Protein AF-A0A091AKE3-F1 (afdb_monomer)

Secondary structure (DSSP, 8-state):
-HHHHHHHHHHHHHHHHHHHHHHHHHHHHHHHHHHHHHHHHHTT-HHHHHHHHHHHHHHHGGGS-HHHHGGGS-GGGGGGHHHHHHHHHHHHHHHHHHHHHHHTT-HHHHHHHHHHHHHHHHHHHHHHH--

Nearest PDB structures (foldseek):
  7lsn-assembly1_C  TM=7.708E-01  e=1.897E-01  Escherichia coli
  6ot8-assembly1_A  TM=7.658E-01  e=1.997E-01  Escherichia coli
  6kuy-assembly1_A  TM=6.569E-01  e=8.370E-01  Homo sapiens
  1qq3-assembly1_A  TM=5.919E-01  e=3.506E-01  Escherichia coli
  4pxz-assembly1_A  TM=7.027E-01  e=1.327E+00  Homo sapiens

Solvent-accessible surface area (backbone atoms only — not comparable to full-atom values): 6582 Å² total; per-residue (Å²): 118,72,67,64,58,55,55,56,52,55,56,55,55,53,54,54,55,55,34,50,54,55,46,53,53,30,53,52,37,30,51,52,9,52,52,29,30,51,50,11,65,78,66,75,32,67,65,38,30,55,50,10,45,52,36,29,52,65,32,39,55,67,25,76,40,42,77,74,27,24,71,67,40,58,83,93,47,29,91,49,19,60,50,50,25,50,25,31,54,44,31,50,52,21,46,53,51,18,51,57,23,47,78,68,68,36,55,72,59,17,51,50,22,50,50,46,30,53,49,27,52,50,58,36,38,31,70,77,73,65,102

Mean predicted aligned error: 6.26 Å

pLDDT: mean 90.23, std 15.23, range [46.03, 98.81]

Structure (mmCIF, N/CA/C/O backbone):
data_AF-A0A091AKE3-F1
#
_entry.id   AF-A0A091AKE3-F1
#
loop_
_atom_site.group_PDB
_atom_site.id
_atom_site.type_symbol
_atom_site.label_atom_id
_atom_site.label_alt_id
_atom_site.label_comp_id
_atom_site.label_asym_id
_atom_site.label_entity_id
_atom_site.label_seq_id
_atom_site.pdbx_PDB_ins_code
_atom_site.Cartn_x
_atom_site.Cartn_y
_atom_site.Cartn_z
_atom_site.occupancy
_atom_site.B_iso_or_equiv
_atom_site.auth_seq_id
_atom_site.auth_comp_id
_atom_site.auth_asym_id
_atom_site.auth_atom_id
_atom_site.pdbx_PDB_model_num
ATOM 1 N N . MET A 1 1 ? 34.347 16.034 -29.487 1.00 49.91 1 MET A N 1
ATOM 2 C CA . MET A 1 1 ? 33.113 15.208 -29.601 1.00 49.91 1 MET A CA 1
ATOM 3 C C . MET A 1 1 ? 33.188 13.829 -28.927 1.00 49.91 1 MET A C 1
ATOM 5 O O . MET A 1 1 ? 32.158 13.386 -28.436 1.00 49.91 1 MET A O 1
ATOM 9 N N . LYS A 1 2 ? 34.344 13.139 -28.860 1.00 49.72 2 LYS A N 1
ATOM 10 C CA . LYS A 1 2 ? 34.456 11.823 -28.182 1.00 49.72 2 LYS A CA 1
ATOM 11 C C . LYS A 1 2 ? 34.333 11.884 -26.644 1.00 49.72 2 LYS A C 1
ATOM 13 O O . LYS A 1 2 ? 33.710 11.003 -26.068 1.00 49.72 2 LYS A O 1
ATOM 18 N N . MET A 1 3 ? 34.826 1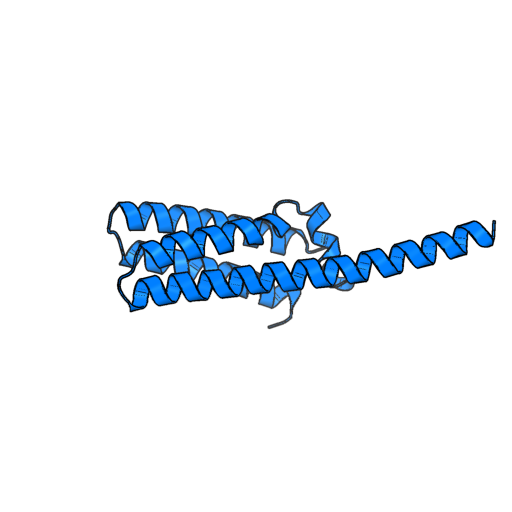2.946 -25.997 1.00 49.34 3 MET A N 1
ATOM 19 C CA . MET A 1 3 ? 34.781 13.081 -24.526 1.00 49.34 3 MET A CA 1
ATOM 20 C C . MET A 1 3 ? 33.376 13.375 -23.967 1.00 49.34 3 MET A C 1
ATOM 22 O O . MET A 1 3 ? 33.013 12.847 -22.922 1.00 49.34 3 MET A O 1
ATOM 26 N N . ILE A 1 4 ? 32.535 14.109 -24.708 1.00 53.75 4 ILE A N 1
ATOM 27 C CA . ILE A 1 4 ? 31.131 14.369 -24.325 1.00 53.75 4 ILE A CA 1
ATOM 28 C C . ILE A 1 4 ? 30.308 13.066 -24.335 1.00 53.75 4 ILE A C 1
ATOM 30 O O . ILE A 1 4 ? 29.452 12.863 -23.477 1.00 53.75 4 ILE A O 1
ATOM 34 N N . LYS A 1 5 ? 30.608 12.138 -25.257 1.00 46.03 5 LYS A N 1
ATOM 35 C CA . LYS A 1 5 ? 29.932 10.830 -25.323 1.00 46.03 5 LYS A CA 1
ATOM 36 C C . LYS A 1 5 ? 30.307 9.899 -24.160 1.00 46.03 5 LYS A C 1
ATOM 38 O O . LYS A 1 5 ? 29.475 9.094 -23.761 1.00 46.03 5 LYS A O 1
ATOM 43 N N . MET A 1 6 ? 31.514 10.020 -23.596 1.00 49.41 6 MET A N 1
ATOM 44 C CA . MET A 1 6 ? 31.943 9.217 -22.438 1.00 49.41 6 MET A CA 1
ATOM 45 C C . MET A 1 6 ? 31.338 9.708 -21.113 1.00 49.41 6 MET A C 1
ATOM 47 O O . MET A 1 6 ? 30.934 8.881 -20.301 1.00 49.41 6 MET A O 1
ATOM 51 N N . MET A 1 7 ? 31.182 11.023 -20.916 1.00 52.53 7 MET A N 1
ATOM 52 C CA . MET A 1 7 ? 30.500 11.563 -19.725 1.00 52.53 7 MET A CA 1
ATOM 53 C C . MET A 1 7 ? 28.996 11.247 -19.702 1.00 52.53 7 MET A C 1
ATOM 55 O O . MET A 1 7 ? 28.451 10.929 -18.646 1.00 52.53 7 MET A O 1
ATOM 59 N N . ALA A 1 8 ? 28.330 11.255 -20.861 1.00 53.72 8 ALA A N 1
ATOM 60 C CA . ALA A 1 8 ? 26.913 10.894 -20.958 1.00 53.72 8 ALA A CA 1
ATOM 61 C C . ALA A 1 8 ? 26.641 9.420 -20.589 1.00 53.72 8 ALA A C 1
ATOM 63 O O . ALA A 1 8 ? 25.583 9.105 -20.043 1.00 53.72 8 ALA A O 1
ATOM 64 N N . LEU A 1 9 ? 27.602 8.520 -20.837 1.00 49.19 9 LEU A N 1
ATOM 65 C CA . LEU A 1 9 ? 27.474 7.097 -20.509 1.00 49.19 9 LEU A CA 1
ATOM 66 C C . LEU A 1 9 ? 27.534 6.839 -18.991 1.00 49.19 9 LEU A C 1
ATOM 68 O O . LEU A 1 9 ? 26.787 6.005 -18.482 1.00 49.19 9 LEU A O 1
ATOM 72 N N . GLY A 1 10 ? 28.376 7.584 -18.264 1.00 50.09 10 GLY A N 1
ATOM 73 C CA . GLY A 1 10 ? 28.484 7.488 -16.802 1.00 50.09 10 GLY A CA 1
ATOM 74 C C . GLY A 1 10 ? 27.232 7.988 -16.072 1.00 50.09 10 GLY A C 1
ATOM 75 O O . GLY A 1 10 ? 26.774 7.356 -15.122 1.00 50.09 10 GLY A O 1
ATOM 76 N N . ALA A 1 11 ? 26.622 9.072 -16.564 1.00 56.53 11 ALA A N 1
ATOM 77 C CA . ALA A 1 11 ? 25.376 9.604 -16.009 1.00 56.53 11 ALA A CA 1
ATOM 78 C C . ALA A 1 11 ? 24.180 8.649 -16.206 1.00 56.53 11 ALA A C 1
ATOM 80 O O . ALA A 1 11 ? 23.343 8.516 -15.312 1.00 56.53 11 ALA A O 1
ATOM 81 N N . LEU A 1 12 ? 24.114 7.944 -17.345 1.00 53.44 12 LEU A N 1
ATOM 82 C CA . LEU A 1 12 ? 23.048 6.971 -17.615 1.00 53.44 12 LEU A CA 1
ATOM 83 C C . LEU A 1 12 ? 23.109 5.752 -16.682 1.00 53.44 12 LEU A C 1
ATOM 85 O O . LEU A 1 12 ? 22.071 5.287 -16.211 1.00 53.44 12 LEU A O 1
ATOM 89 N N . LEU A 1 13 ? 24.314 5.240 -16.411 1.00 55.25 13 LEU A N 1
ATOM 90 C CA . LEU A 1 13 ? 24.509 4.075 -15.541 1.00 55.25 13 LEU A CA 1
ATOM 91 C C . LEU A 1 13 ? 24.199 4.399 -14.073 1.00 55.25 13 LEU A C 1
ATOM 93 O O . LEU A 1 13 ? 23.535 3.610 -13.402 1.00 55.25 13 LEU A O 1
ATOM 97 N N . ALA A 1 14 ? 24.595 5.583 -13.594 1.00 60.22 14 ALA A N 1
ATOM 98 C CA . ALA A 1 14 ? 24.277 6.031 -12.238 1.00 60.22 14 ALA A CA 1
ATOM 99 C C . ALA A 1 14 ? 22.760 6.216 -12.024 1.00 60.22 14 ALA A C 1
ATOM 101 O O . ALA A 1 14 ? 22.225 5.812 -10.993 1.00 60.22 14 ALA A O 1
ATOM 102 N N . GLY A 1 15 ? 22.039 6.760 -13.013 1.00 58.88 15 GLY A N 1
ATOM 103 C CA . GLY A 1 15 ? 20.588 6.969 -12.919 1.00 58.88 15 GLY A CA 1
ATOM 104 C C . GLY A 1 15 ? 19.773 5.675 -12.793 1.00 58.88 15 GLY A C 1
ATOM 105 O O . GLY A 1 15 ? 18.788 5.641 -12.053 1.00 58.88 15 GLY A O 1
ATOM 106 N N . ALA A 1 16 ? 20.191 4.599 -13.468 1.00 59.91 16 ALA A N 1
ATOM 107 C CA . ALA A 1 16 ? 19.519 3.300 -13.398 1.00 59.91 16 ALA A CA 1
ATOM 108 C C . ALA A 1 16 ? 19.715 2.606 -12.037 1.00 59.91 16 ALA A C 1
ATOM 110 O O . ALA A 1 16 ? 18.765 2.043 -11.492 1.00 59.91 16 ALA A O 1
ATOM 111 N N . ALA A 1 17 ? 20.918 2.691 -11.458 1.00 59.91 17 ALA A N 1
ATOM 112 C CA . ALA A 1 17 ? 21.214 2.119 -10.143 1.00 59.91 17 ALA A CA 1
ATOM 113 C C . ALA A 1 17 ? 20.395 2.792 -9.023 1.00 59.91 17 ALA A C 1
ATOM 115 O O . ALA A 1 17 ? 19.760 2.108 -8.221 1.00 59.91 17 ALA A O 1
ATOM 116 N N . MET A 1 18 ? 20.319 4.127 -9.033 1.00 63.25 18 MET A N 1
ATOM 117 C CA . MET A 1 18 ? 19.560 4.907 -8.043 1.00 63.25 18 MET A CA 1
ATOM 118 C C . MET A 1 18 ? 18.042 4.677 -8.137 1.00 63.25 18 MET A C 1
ATOM 120 O O . MET A 1 18 ? 17.332 4.685 -7.125 1.00 63.25 18 MET A O 1
ATOM 124 N N . ALA A 1 19 ? 17.518 4.463 -9.351 1.00 68.56 19 ALA A N 1
ATOM 125 C CA . ALA A 1 19 ? 16.105 4.146 -9.553 1.00 68.56 19 ALA A CA 1
ATOM 126 C C . ALA A 1 19 ? 15.733 2.793 -8.925 1.00 68.56 19 ALA A C 1
ATOM 128 O O . ALA A 1 19 ? 14.673 2.679 -8.308 1.00 68.56 19 ALA A O 1
ATOM 129 N N . ASN A 1 20 ? 16.623 1.803 -9.023 1.00 79.31 20 ASN A N 1
ATOM 130 C CA . ASN A 1 20 ? 16.413 0.479 -8.446 1.00 79.31 20 ASN A CA 1
ATOM 131 C C . ASN A 1 20 ? 16.375 0.511 -6.908 1.00 79.31 20 ASN A C 1
ATOM 133 O O . ASN A 1 20 ? 15.453 -0.031 -6.306 1.00 79.31 20 ASN A O 1
ATOM 137 N N . GLU A 1 21 ? 17.315 1.207 -6.260 1.00 89.62 21 GLU A N 1
ATOM 138 C CA . GLU A 1 21 ? 17.335 1.327 -4.793 1.00 89.62 21 GLU A CA 1
ATOM 139 C C . GLU A 1 21 ? 16.088 2.046 -4.257 1.00 89.62 21 GLU A C 1
ATOM 141 O O . GLU A 1 21 ? 15.438 1.575 -3.322 1.00 89.62 21 GLU A O 1
ATOM 146 N N . THR A 1 22 ? 15.696 3.149 -4.905 1.00 93.12 22 THR A N 1
ATOM 147 C CA . THR A 1 22 ? 14.478 3.889 -4.541 1.00 93.12 22 THR A CA 1
ATOM 148 C C . THR A 1 22 ? 13.239 2.997 -4.635 1.00 93.12 22 THR A C 1
ATOM 150 O O . THR A 1 22 ? 12.377 3.044 -3.755 1.00 93.12 22 THR A O 1
ATOM 153 N N . LEU A 1 23 ? 13.135 2.189 -5.694 1.00 93.88 23 LEU A N 1
ATOM 154 C CA . LEU A 1 23 ? 12.022 1.264 -5.877 1.00 93.88 23 LEU A CA 1
ATOM 155 C C . LEU A 1 23 ? 11.980 0.213 -4.765 1.00 93.88 23 LEU A C 1
ATOM 157 O O . LEU A 1 23 ? 10.934 0.041 -4.142 1.00 93.88 23 LEU A O 1
ATOM 161 N N . VAL A 1 24 ? 13.105 -0.455 -4.493 1.00 94.50 24 VAL A N 1
ATOM 162 C CA . VAL A 1 24 ? 13.206 -1.489 -3.451 1.00 94.50 24 VAL A CA 1
ATOM 163 C C . VAL A 1 24 ? 12.826 -0.922 -2.084 1.00 94.50 24 VAL A C 1
ATOM 165 O O . VAL A 1 24 ? 12.016 -1.521 -1.377 1.00 9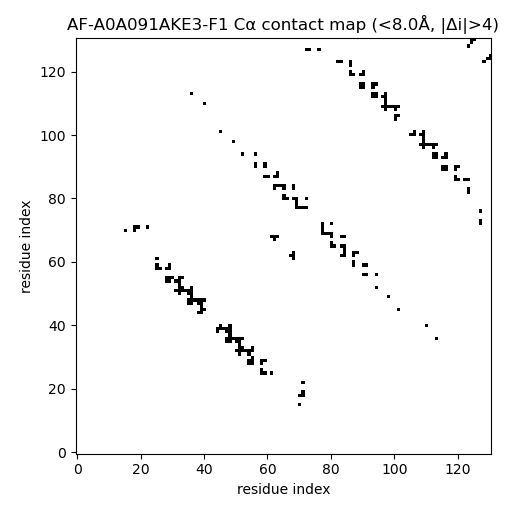4.50 24 VAL A O 1
ATOM 168 N N . LEU A 1 25 ? 13.330 0.266 -1.740 1.00 96.19 25 LEU A N 1
ATOM 169 C CA . LEU A 1 25 ? 13.005 0.931 -0.479 1.00 96.19 25 LEU A CA 1
ATOM 170 C C . LEU A 1 25 ? 11.504 1.222 -0.349 1.00 96.19 25 LEU A C 1
ATOM 172 O O . LEU A 1 25 ? 10.920 0.990 0.710 1.00 96.19 25 LEU A O 1
ATOM 176 N N . ASN A 1 26 ? 10.867 1.743 -1.401 1.00 97.25 26 ASN A N 1
ATOM 177 C CA . ASN A 1 26 ? 9.435 2.043 -1.358 1.00 97.25 26 ASN A CA 1
ATOM 178 C C . ASN A 1 26 ? 8.591 0.765 -1.321 1.00 97.25 26 ASN A C 1
ATOM 180 O O . ASN A 1 26 ? 7.647 0.699 -0.541 1.00 97.25 26 ASN A O 1
ATOM 184 N N . MET A 1 27 ? 8.958 -0.274 -2.072 1.00 96.69 27 MET A N 1
ATOM 185 C CA . MET A 1 27 ? 8.283 -1.573 -1.997 1.00 96.69 27 MET A CA 1
ATOM 186 C C . MET A 1 27 ? 8.379 -2.191 -0.599 1.00 96.69 27 MET A C 1
ATOM 188 O O . MET A 1 27 ? 7.366 -2.646 -0.075 1.00 96.69 27 MET A O 1
ATOM 192 N N . GLY A 1 28 ? 9.545 -2.121 0.053 1.00 97.75 28 GLY A N 1
ATOM 193 C CA . GLY A 1 28 ? 9.702 -2.574 1.439 1.00 97.75 28 GLY A CA 1
ATOM 194 C C . GLY A 1 28 ? 8.853 -1.771 2.433 1.00 97.75 28 GLY A C 1
ATOM 195 O O . GLY A 1 28 ? 8.270 -2.332 3.357 1.00 97.75 28 GLY A O 1
ATOM 196 N N . LYS A 1 29 ? 8.698 -0.456 2.226 1.00 98.38 29 LYS A N 1
ATOM 197 C CA . LYS A 1 29 ? 7.769 0.364 3.027 1.00 98.38 29 LYS A CA 1
ATOM 198 C C . LYS A 1 29 ? 6.305 -0.020 2.799 1.00 98.38 29 LYS A C 1
ATOM 200 O O . LYS A 1 29 ? 5.543 -0.050 3.761 1.00 98.38 29 LYS A O 1
ATOM 205 N N . MET A 1 30 ? 5.911 -0.337 1.563 1.00 98.44 30 MET A N 1
ATOM 206 C CA . MET A 1 30 ? 4.563 -0.841 1.279 1.00 98.44 30 MET A CA 1
ATOM 207 C C . MET A 1 30 ? 4.315 -2.191 1.954 1.00 98.44 30 MET A C 1
ATOM 209 O O . MET A 1 30 ? 3.265 -2.376 2.561 1.00 98.44 30 MET A O 1
ATOM 213 N N . GLU A 1 31 ? 5.281 -3.109 1.901 1.00 98.50 31 GLU A N 1
ATOM 214 C CA . GLU A 1 31 ? 5.219 -4.396 2.602 1.00 98.50 31 GLU A CA 1
ATOM 215 C C . GLU A 1 31 ? 5.049 -4.211 4.117 1.00 98.50 31 GLU A C 1
ATOM 217 O O . GLU A 1 31 ? 4.134 -4.781 4.712 1.00 98.50 31 GLU A O 1
ATOM 222 N N . ASN A 1 32 ? 5.873 -3.362 4.738 1.00 98.50 32 ASN A N 1
ATOM 223 C CA . ASN A 1 32 ? 5.765 -3.053 6.165 1.00 98.50 32 ASN A CA 1
ATOM 224 C C . ASN A 1 32 ? 4.389 -2.483 6.527 1.00 98.50 32 ASN A C 1
ATOM 226 O O . ASN A 1 32 ? 3.767 -2.942 7.487 1.00 98.50 32 ASN A O 1
ATOM 230 N N . GLY A 1 33 ? 3.869 -1.563 5.714 1.00 98.75 33 GLY A N 1
ATOM 231 C CA . GLY A 1 33 ? 2.542 -1.005 5.929 1.00 98.75 33 GLY A CA 1
ATOM 232 C C . GLY A 1 33 ? 1.425 -2.045 5.788 1.00 98.75 33 GLY A C 1
ATOM 233 O O . GLY A 1 33 ? 0.509 -2.071 6.611 1.00 98.75 33 GLY A O 1
ATOM 234 N N . LEU A 1 34 ? 1.518 -2.965 4.818 1.00 98.81 34 LEU A N 1
ATOM 235 C CA . LEU A 1 34 ? 0.581 -4.090 4.682 1.00 98.81 34 LEU A CA 1
ATOM 236 C C . LEU A 1 34 ? 0.618 -5.008 5.911 1.00 98.81 34 LEU A C 1
ATOM 238 O O . LEU A 1 34 ? -0.442 -5.394 6.410 1.00 98.81 34 LEU A O 1
ATOM 242 N N . ASN A 1 35 ? 1.813 -5.310 6.421 1.00 98.69 35 ASN A N 1
ATOM 243 C CA . ASN A 1 35 ? 2.005 -6.108 7.630 1.00 98.69 35 ASN A CA 1
ATOM 244 C C . ASN A 1 35 ? 1.403 -5.417 8.863 1.00 98.69 35 ASN A C 1
ATOM 246 O O . ASN A 1 35 ? 0.754 -6.068 9.683 1.00 98.69 35 ASN A O 1
ATOM 250 N N . ASN A 1 36 ? 1.579 -4.101 8.988 1.00 98.81 36 ASN A N 1
ATOM 251 C CA . ASN A 1 36 ? 1.012 -3.307 10.078 1.00 98.81 36 ASN A CA 1
ATOM 252 C C . ASN A 1 36 ? -0.520 -3.274 10.023 1.00 98.81 36 ASN A C 1
ATOM 254 O O . ASN A 1 36 ? -1.169 -3.514 11.042 1.00 98.81 36 ASN A O 1
ATOM 258 N N . VAL A 1 37 ? -1.111 -3.088 8.839 1.00 98.81 37 VAL A N 1
ATOM 259 C CA . VAL A 1 37 ? -2.569 -3.172 8.664 1.00 98.81 37 VAL A CA 1
ATOM 260 C C . VAL A 1 37 ? -3.092 -4.555 9.049 1.00 98.81 37 VAL A C 1
ATOM 262 O O . VAL A 1 37 ? -4.045 -4.654 9.824 1.00 98.81 37 VAL A O 1
ATOM 265 N N . GLN A 1 38 ? -2.451 -5.626 8.573 1.00 98.69 38 GLN A N 1
ATOM 266 C CA . GLN A 1 38 ? -2.853 -6.994 8.897 1.00 98.69 38 GLN A CA 1
ATOM 267 C C . GLN A 1 38 ? -2.782 -7.268 10.403 1.00 98.69 38 GLN A C 1
ATOM 269 O O . GLN A 1 38 ? -3.757 -7.742 10.987 1.00 98.69 38 GLN A O 1
ATOM 274 N N 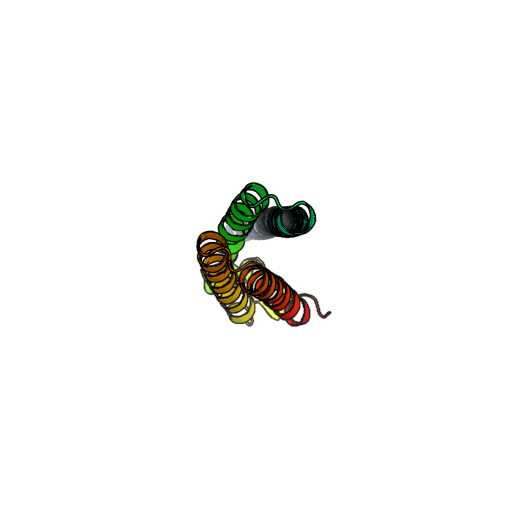. LYS A 1 39 ? -1.664 -6.923 11.055 1.00 98.62 39 LYS A N 1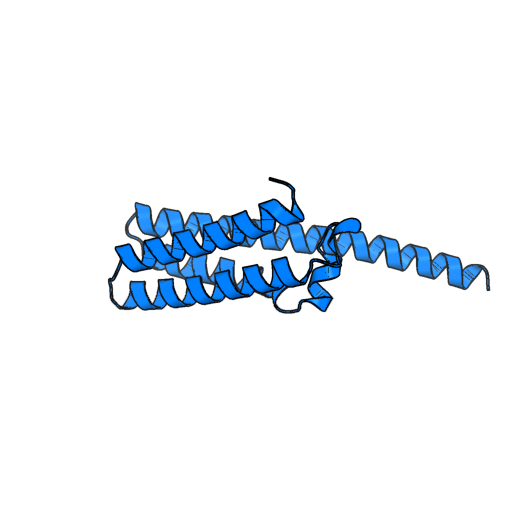
ATOM 275 C CA . LYS A 1 39 ? -1.519 -7.019 12.516 1.00 98.62 39 LYS A CA 1
ATOM 276 C C . LYS A 1 39 ? -2.587 -6.198 13.235 1.00 98.62 39 LYS A C 1
ATOM 278 O O . LYS A 1 39 ? -3.166 -6.675 14.205 1.00 98.62 39 LYS A O 1
ATOM 283 N N . GLY A 1 40 ? -2.890 -5.000 12.743 1.00 98.56 40 GLY A N 1
ATOM 284 C CA . GLY A 1 40 ? -3.933 -4.143 13.291 1.00 98.56 40 GLY A CA 1
ATOM 285 C C . GLY A 1 40 ? -5.317 -4.794 13.280 1.00 98.56 40 GLY A C 1
ATOM 286 O O . GLY A 1 40 ? -6.028 -4.712 14.280 1.00 98.56 40 GLY A O 1
ATOM 287 N N . PHE A 1 41 ? -5.683 -5.501 12.207 1.00 98.31 41 PHE A N 1
ATOM 288 C CA . PHE A 1 41 ? -6.920 -6.288 12.176 1.00 98.31 41 PHE A CA 1
ATOM 289 C C . PHE A 1 41 ? -6.868 -7.508 13.107 1.00 98.31 41 PHE A C 1
ATOM 291 O O . PHE A 1 41 ? -7.818 -7.734 13.852 1.00 98.31 41 PHE A O 1
ATOM 298 N N . LEU A 1 42 ? -5.770 -8.272 13.100 1.00 98.31 42 LEU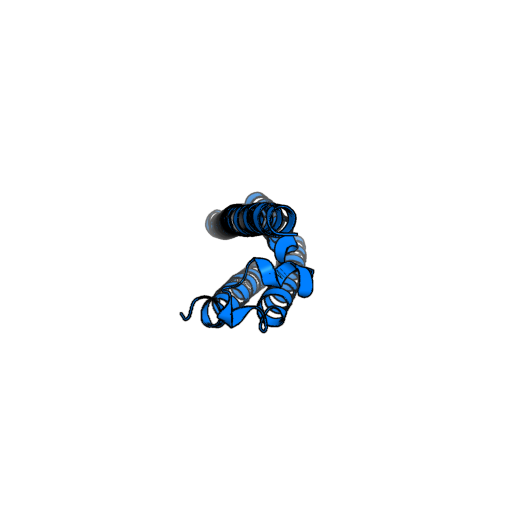 A N 1
ATOM 299 C CA . LEU A 1 42 ? -5.638 -9.505 13.890 1.00 98.31 42 LEU A CA 1
ATOM 300 C C . LEU A 1 42 ? -5.617 -9.260 15.405 1.00 98.31 42 LEU A C 1
ATOM 302 O O . LEU A 1 42 ? -6.167 -10.052 16.165 1.00 98.31 42 LEU A O 1
ATOM 306 N N . TYR A 1 43 ? -5.001 -8.162 15.842 1.00 97.88 43 TYR A N 1
ATOM 307 C CA . TYR A 1 43 ? -4.841 -7.815 17.256 1.00 97.88 43 TYR A CA 1
ATOM 308 C C . TYR A 1 43 ? -5.778 -6.695 17.711 1.00 97.88 43 TYR A C 1
ATOM 310 O O . TYR A 1 43 ? -5.551 -6.093 18.758 1.00 97.88 43 TYR A O 1
ATOM 318 N N . ASN A 1 44 ? -6.813 -6.376 16.924 1.00 96.00 44 ASN A N 1
ATOM 319 C CA . ASN A 1 44 ? -7.774 -5.314 17.227 1.00 96.00 44 ASN A CA 1
ATOM 320 C C . ASN A 1 44 ? -7.091 -3.992 17.640 1.00 96.00 44 ASN A C 1
ATOM 322 O O . ASN A 1 44 ? -7.420 -3.377 18.654 1.00 96.00 44 ASN A O 1
ATOM 326 N N . THR A 1 45 ? -6.089 -3.575 16.864 1.00 97.88 45 THR A N 1
ATOM 327 C CA . THR A 1 45 ? -5.275 -2.382 17.122 1.00 97.88 45 THR A CA 1
ATOM 328 C C . THR A 1 45 ? -5.450 -1.371 15.979 1.00 97.88 45 THR A C 1
ATOM 330 O O . THR A 1 45 ? -4.651 -1.352 15.039 1.00 97.88 45 THR A O 1
ATOM 333 N N . PRO A 1 46 ? -6.474 -0.492 16.032 1.00 96.69 46 PRO A N 1
ATOM 334 C CA . PRO A 1 46 ? -6.736 0.503 14.987 1.00 96.69 46 PRO A CA 1
ATOM 335 C C . PRO A 1 46 ? -5.570 1.459 14.713 1.00 96.69 46 PRO A C 1
ATOM 337 O O . PRO A 1 46 ? -5.441 1.950 13.594 1.00 96.69 46 PRO A O 1
ATOM 340 N N . ALA A 1 47 ? -4.717 1.719 15.709 1.00 98.06 47 ALA A N 1
ATOM 341 C CA . ALA A 1 47 ? -3.519 2.542 15.541 1.00 98.06 47 ALA A CA 1
ATOM 342 C C . ALA A 1 47 ? -2.555 1.937 14.505 1.00 98.06 47 ALA A C 1
ATOM 344 O O . ALA A 1 47 ? -2.176 2.633 13.568 1.00 98.06 47 ALA A O 1
ATOM 345 N N . LEU A 1 48 ? -2.282 0.627 14.586 1.00 98.50 48 LEU A N 1
ATOM 346 C CA . LEU A 1 48 ? -1.444 -0.084 13.612 1.00 98.50 48 LEU A CA 1
ATOM 347 C C . LEU A 1 48 ? -2.040 -0.049 12.200 1.00 98.50 48 LEU A C 1
ATOM 349 O O . LEU A 1 48 ? -1.304 0.062 11.223 1.00 98.50 48 LEU A O 1
ATOM 353 N N . ILE A 1 49 ? -3.373 -0.082 12.078 1.00 98.69 49 ILE A N 1
ATOM 354 C CA . ILE A 1 49 ? -4.045 0.078 10.779 1.00 98.69 49 ILE A CA 1
ATOM 355 C C . ILE A 1 49 ? -3.767 1.473 10.210 1.00 98.69 49 ILE A C 1
ATOM 357 O O . ILE A 1 49 ? -3.385 1.603 9.049 1.00 98.69 49 ILE A O 1
ATOM 361 N N . LYS A 1 50 ? -3.929 2.524 11.022 1.00 98.62 50 LYS A N 1
ATOM 362 C CA . LYS A 1 50 ? -3.708 3.916 10.595 1.00 98.62 50 LYS A CA 1
ATOM 363 C C . LYS A 1 50 ? -2.243 4.180 10.238 1.00 98.62 50 LYS A C 1
ATOM 365 O O . LYS A 1 50 ? -1.969 4.833 9.233 1.00 98.62 50 LYS A O 1
ATOM 370 N N . GLU A 1 51 ? -1.313 3.649 11.024 1.00 98.50 51 GLU A N 1
ATOM 371 C CA . GLU A 1 51 ? 0.127 3.734 10.765 1.00 98.50 51 GLU A CA 1
ATOM 372 C C . GLU A 1 51 ? 0.507 2.998 9.480 1.00 98.50 51 GLU A C 1
ATOM 374 O O . GLU A 1 51 ? 1.142 3.589 8.606 1.00 98.50 51 GLU A O 1
ATOM 379 N N . GLY A 1 52 ? 0.031 1.763 9.302 1.00 98.69 52 GLY A N 1
ATOM 380 C CA . GLY A 1 52 ? 0.291 0.992 8.092 1.00 98.69 52 GLY A CA 1
ATOM 381 C C . GLY A 1 52 ? -0.277 1.649 6.830 1.00 98.69 52 GLY A C 1
ATOM 382 O O . GLY A 1 52 ? 0.402 1.700 5.807 1.00 98.69 52 GLY A O 1
ATOM 383 N N . VAL A 1 53 ? -1.470 2.256 6.900 1.00 98.62 53 VAL A N 1
ATOM 384 C CA . VAL A 1 53 ? -2.017 3.061 5.788 1.00 98.62 53 VAL A CA 1
ATOM 385 C C . VAL A 1 53 ? -1.119 4.238 5.445 1.00 98.62 53 VAL A C 1
ATOM 387 O O . VAL A 1 53 ? -0.890 4.510 4.268 1.00 98.62 53 VAL A O 1
ATOM 390 N N . LYS A 1 54 ? -0.607 4.945 6.453 1.00 98.44 54 LYS A N 1
ATOM 391 C CA . LYS A 1 54 ? 0.287 6.082 6.237 1.00 98.44 54 LYS A CA 1
ATOM 392 C C . LYS A 1 54 ? 1.578 5.645 5.541 1.00 98.44 54 LYS A C 1
ATOM 394 O O . LYS A 1 54 ? 2.030 6.329 4.625 1.00 98.44 54 LYS A O 1
ATOM 399 N N . GLU A 1 55 ? 2.156 4.513 5.938 1.00 98.31 55 GLU A N 1
ATOM 400 C CA . GLU A 1 55 ? 3.338 3.938 5.282 1.00 98.31 55 GLU A CA 1
ATOM 401 C C . GLU A 1 55 ? 3.056 3.554 3.826 1.00 98.31 55 GLU A C 1
ATOM 403 O O . GLU A 1 55 ? 3.810 3.962 2.937 1.00 98.31 55 GLU A O 1
ATOM 408 N N . ILE A 1 56 ? 1.943 2.850 3.579 1.00 98.62 56 ILE A N 1
ATOM 409 C CA . ILE A 1 56 ? 1.495 2.479 2.231 1.00 98.62 56 ILE A CA 1
ATOM 410 C C . ILE A 1 56 ? 1.343 3.732 1.374 1.00 98.62 56 ILE A C 1
ATOM 412 O O . ILE A 1 56 ? 1.948 3.804 0.311 1.00 98.62 56 ILE A O 1
ATOM 416 N N . HIS A 1 57 ? 0.586 4.732 1.831 1.00 97.38 57 HIS A N 1
ATOM 417 C CA . HIS A 1 57 ? 0.308 5.947 1.064 1.00 97.38 57 HIS A CA 1
ATOM 418 C C . HIS A 1 57 ? 1.584 6.725 0.717 1.00 97.38 57 HIS A C 1
ATOM 420 O O . HIS A 1 57 ? 1.790 7.104 -0.436 1.00 97.38 57 HIS A O 1
ATOM 426 N N . ASN A 1 58 ? 2.483 6.904 1.689 1.00 97.44 58 ASN A N 1
ATOM 427 C CA . ASN A 1 58 ? 3.738 7.621 1.470 1.00 97.44 58 ASN A CA 1
ATOM 428 C C . ASN A 1 58 ? 4.636 6.918 0.444 1.00 97.44 58 ASN A C 1
ATOM 430 O O . ASN A 1 58 ? 5.262 7.582 -0.377 1.00 97.44 58 ASN A O 1
ATOM 434 N N . ALA A 1 59 ? 4.707 5.586 0.484 1.00 97.81 59 ALA A N 1
ATOM 435 C CA . ALA A 1 59 ? 5.486 4.818 -0.482 1.00 97.81 59 ALA A CA 1
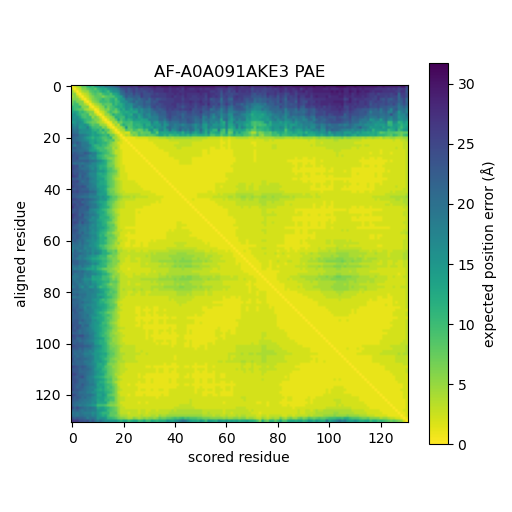ATOM 436 C C . ALA A 1 59 ? 4.799 4.732 -1.858 1.00 97.81 59 ALA A C 1
ATOM 438 O O . ALA A 1 59 ? 5.464 4.778 -2.894 1.00 97.81 59 ALA A O 1
ATOM 439 N N . ASN A 1 60 ? 3.464 4.671 -1.874 1.00 98.06 60 ASN A N 1
ATOM 440 C CA . ASN A 1 60 ? 2.637 4.644 -3.082 1.00 98.06 60 ASN A CA 1
ATOM 441 C C . ASN A 1 60 ? 2.831 5.891 -3.956 1.00 98.06 60 ASN A C 1
ATOM 443 O O . ASN A 1 60 ? 2.737 5.811 -5.181 1.00 98.06 60 ASN A O 1
ATOM 447 N N . ALA A 1 61 ? 3.158 7.028 -3.331 1.00 97.38 61 ALA A N 1
ATOM 448 C CA . ALA A 1 61 ? 3.406 8.296 -4.011 1.00 97.38 61 ALA A CA 1
ATOM 449 C C . ALA A 1 61 ? 4.489 8.216 -5.101 1.00 97.38 61 ALA A C 1
ATOM 451 O O . ALA A 1 61 ? 4.468 9.000 -6.053 1.00 97.38 61 ALA A O 1
ATOM 452 N N . LEU A 1 62 ? 5.387 7.223 -5.024 1.00 96.38 62 LEU A N 1
ATOM 453 C CA . LEU A 1 62 ? 6.376 6.931 -6.064 1.00 96.38 62 LEU A CA 1
ATOM 454 C C . LEU A 1 62 ? 5.745 6.748 -7.458 1.00 96.38 62 LEU A C 1
ATOM 456 O O . LEU A 1 62 ? 6.371 7.069 -8.469 1.00 96.38 62 LEU A O 1
ATOM 460 N N . PHE A 1 63 ? 4.505 6.258 -7.505 1.00 96.88 63 PHE A N 1
ATOM 461 C CA . PHE A 1 63 ? 3.792 5.880 -8.725 1.00 96.88 63 PHE A CA 1
ATOM 462 C C . PHE A 1 63 ? 2.705 6.879 -9.140 1.00 96.88 63 PHE A C 1
ATOM 464 O O . PHE A 1 63 ? 1.950 6.617 -10.073 1.00 96.88 63 PHE A O 1
ATOM 471 N N . HIS A 1 64 ? 2.607 8.042 -8.487 1.00 97.31 64 HIS A N 1
ATOM 472 C CA . HIS A 1 64 ? 1.570 9.051 -8.772 1.00 97.31 64 HIS A CA 1
ATOM 473 C C . HIS A 1 64 ? 1.802 9.854 -10.055 1.00 97.31 64 HIS A C 1
ATOM 475 O O . HIS A 1 64 ? 0.942 10.628 -10.469 1.00 97.31 64 HIS A O 1
ATOM 481 N N . ASN A 1 65 ? 2.938 9.661 -10.720 1.00 96.44 65 ASN A N 1
ATOM 482 C CA . ASN A 1 65 ? 3.214 10.245 -12.023 1.00 96.44 65 ASN A CA 1
ATOM 483 C C . ASN A 1 65 ? 3.589 9.134 -13.007 1.00 96.44 65 ASN A C 1
ATOM 485 O O . ASN A 1 65 ? 4.640 8.505 -12.874 1.00 96.44 65 ASN A O 1
ATOM 489 N N . SER A 1 66 ? 2.730 8.903 -14.003 1.00 92.88 66 SER A N 1
ATOM 490 C CA . SER A 1 66 ? 2.920 7.836 -14.994 1.00 92.88 66 SER A CA 1
ATOM 491 C C . SER A 1 66 ? 4.241 7.965 -15.765 1.00 92.88 66 SER A C 1
ATOM 493 O O . SER A 1 66 ? 4.919 6.966 -15.983 1.00 92.88 66 SER A O 1
ATOM 495 N N . GLU A 1 67 ? 4.664 9.178 -16.129 1.00 93.06 67 GLU A N 1
ATOM 496 C CA . GLU A 1 67 ? 5.924 9.386 -16.855 1.00 93.06 67 GLU A CA 1
ATOM 497 C C . GLU A 1 67 ? 7.139 9.121 -15.963 1.00 93.06 67 GLU A C 1
ATOM 499 O O . GLU A 1 67 ? 8.047 8.382 -16.343 1.00 93.06 67 GLU A O 1
ATOM 504 N N . ALA A 1 68 ? 7.131 9.646 -14.735 1.00 91.06 68 ALA A N 1
ATOM 505 C CA . ALA A 1 68 ? 8.201 9.407 -13.769 1.00 91.06 68 ALA A CA 1
ATOM 506 C C . ALA A 1 68 ? 8.298 7.928 -13.357 1.00 91.06 68 ALA A C 1
ATOM 508 O O . ALA A 1 68 ? 9.387 7.457 -13.033 1.00 91.06 68 ALA A O 1
ATOM 509 N N . THR A 1 69 ? 7.182 7.195 -13.410 1.00 91.81 69 THR A N 1
ATOM 510 C CA . THR A 1 69 ? 7.101 5.769 -13.073 1.00 91.81 69 THR A CA 1
ATOM 511 C C . THR A 1 69 ? 7.874 4.886 -14.049 1.00 91.81 69 THR A C 1
ATOM 513 O O . THR A 1 69 ? 8.400 3.850 -13.645 1.00 91.81 69 THR A O 1
ATOM 516 N N . LYS A 1 70 ? 8.013 5.297 -15.318 1.00 94.25 70 LYS A N 1
A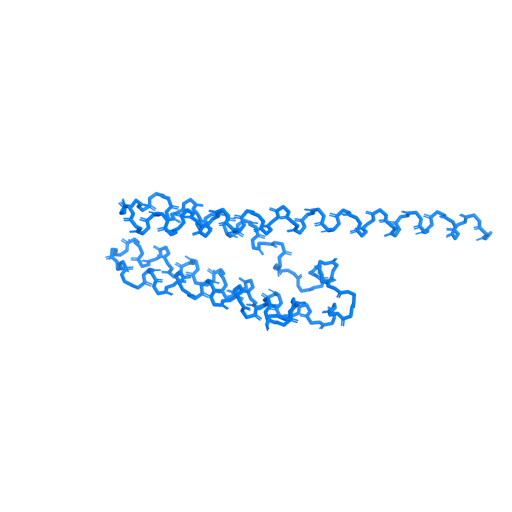TOM 517 C CA . LYS A 1 70 ? 8.679 4.503 -16.369 1.00 94.25 70 LYS A CA 1
ATOM 518 C C . LYS A 1 70 ? 10.060 4.006 -15.951 1.00 94.25 70 LYS A C 1
ATOM 520 O O . LYS A 1 70 ? 10.398 2.856 -16.204 1.00 94.25 70 LYS A O 1
ATOM 525 N N . LYS A 1 71 ? 10.844 4.844 -15.266 1.00 91.94 71 LYS A N 1
ATOM 526 C CA . LYS A 1 71 ? 12.214 4.505 -14.842 1.00 91.94 71 LYS A CA 1
ATOM 527 C C . LYS A 1 71 ? 12.287 3.398 -13.781 1.00 91.94 71 LYS A C 1
ATOM 529 O O . LYS A 1 71 ? 13.361 2.849 -13.576 1.00 91.94 71 LYS A O 1
ATOM 534 N N . TYR A 1 72 ? 11.173 3.092 -13.115 1.00 91.44 72 TYR A N 1
ATOM 535 C CA . TYR A 1 72 ? 11.068 2.030 -12.111 1.00 91.44 72 TYR A CA 1
ATOM 536 C C . TYR A 1 72 ? 10.541 0.712 -12.691 1.00 91.44 72 TYR A C 1
ATOM 538 O O . TYR A 1 72 ? 10.453 -0.281 -11.977 1.00 91.44 72 TYR A O 1
ATOM 546 N N . LEU A 1 73 ? 10.169 0.687 -13.972 1.00 91.81 73 LEU A N 1
ATOM 547 C CA . LEU A 1 73 ? 9.692 -0.521 -14.632 1.00 91.81 73 LEU A CA 1
ATOM 548 C C . LEU A 1 73 ? 10.817 -1.220 -15.405 1.00 91.81 73 LEU A C 1
ATOM 550 O O . LEU A 1 73 ? 11.745 -0.549 -15.873 1.00 91.81 73 LEU A O 1
ATOM 554 N N . PRO A 1 74 ? 10.709 -2.550 -15.608 1.00 90.88 74 PRO A N 1
ATOM 555 C CA . PRO A 1 74 ? 11.555 -3.271 -16.552 1.00 90.88 74 PRO A CA 1
ATOM 556 C C . PRO A 1 74 ? 11.574 -2.571 -17.912 1.00 90.88 74 PRO A C 1
ATOM 558 O O . PRO A 1 74 ? 10.556 -2.024 -18.348 1.00 90.88 74 PRO A O 1
ATOM 561 N N . LYS A 1 75 ? 12.730 -2.568 -18.583 1.00 91.56 75 LYS A N 1
ATOM 562 C CA . LYS A 1 75 ? 12.971 -1.766 -19.796 1.00 91.56 75 LYS A CA 1
ATOM 563 C C . LYS A 1 75 ? 11.933 -2.045 -20.889 1.00 91.56 75 LYS A C 1
ATOM 565 O O . LYS A 1 75 ? 11.427 -1.128 -21.527 1.00 91.56 75 LYS A O 1
ATOM 570 N N . GLU A 1 76 ? 11.578 -3.306 -21.060 1.00 92.62 76 GLU A N 1
ATOM 571 C CA . GLU A 1 76 ? 10.586 -3.805 -22.006 1.00 92.62 76 GLU A CA 1
ATOM 572 C C . GLU A 1 76 ? 9.135 -3.490 -21.602 1.00 92.62 76 GLU A C 1
ATOM 574 O O . GLU A 1 76 ? 8.248 -3.507 -22.450 1.00 92.62 76 GLU A O 1
ATOM 579 N N . LYS A 1 77 ? 8.889 -3.122 -20.338 1.00 93.56 77 LYS A N 1
ATOM 580 C CA . LYS A 1 77 ? 7.562 -2.802 -19.783 1.00 93.56 77 LYS A CA 1
ATOM 581 C C . LYS A 1 77 ? 7.369 -1.324 -19.445 1.00 93.56 77 LYS A C 1
ATOM 583 O O . LYS A 1 77 ? 6.319 -0.955 -18.932 1.00 93.56 77 LYS A O 1
ATOM 588 N N . GLN A 1 78 ? 8.321 -0.445 -19.760 1.00 94.44 78 GLN A N 1
ATOM 589 C CA . GLN A 1 78 ? 8.197 0.992 -19.464 1.00 94.44 78 GLN A CA 1
ATOM 590 C C . GLN A 1 78 ? 6.974 1.641 -20.125 1.00 94.44 78 GLN A C 1
ATOM 592 O O . GLN A 1 78 ? 6.371 2.546 -19.557 1.00 94.44 78 GLN A O 1
ATOM 597 N N . HIS A 1 79 ? 6.564 1.155 -21.298 1.00 93.19 79 HIS A N 1
ATOM 598 C CA . HIS A 1 79 ? 5.347 1.606 -21.980 1.00 93.19 79 HIS A CA 1
ATOM 599 C C . HIS A 1 79 ? 4.054 1.283 -21.201 1.00 93.19 79 HIS A C 1
ATOM 601 O O . HIS A 1 79 ? 3.012 1.864 -21.484 1.00 93.19 79 HIS A O 1
ATOM 607 N N . MET A 1 80 ? 4.126 0.394 -20.205 1.00 93.62 80 MET A N 1
ATOM 608 C CA . MET A 1 80 ? 3.023 -0.011 -19.330 1.00 93.62 80 MET A CA 1
ATOM 609 C C . MET A 1 80 ? 2.977 0.787 -18.014 1.00 93.62 80 MET A C 1
ATOM 611 O O . MET A 1 80 ? 2.372 0.349 -17.036 1.00 93.62 80 MET A O 1
ATOM 615 N N . SER A 1 81 ? 3.617 1.959 -17.940 1.00 95.00 81 SER A N 1
ATOM 616 C CA . SER A 1 81 ? 3.652 2.786 -16.721 1.00 95.00 81 SER A CA 1
ATOM 617 C C . SER A 1 81 ? 2.279 3.217 -16.207 1.00 95.00 81 SER A C 1
ATOM 619 O O . SER A 1 81 ? 2.100 3.415 -15.003 1.00 95.00 81 SER A O 1
ATOM 621 N N . ASN A 1 82 ? 1.284 3.266 -17.092 1.00 95.50 82 ASN A N 1
ATOM 622 C CA . ASN A 1 82 ? -0.114 3.477 -16.737 1.00 95.50 82 ASN A CA 1
ATOM 623 C C . ASN A 1 82 ? -0.669 2.388 -15.800 1.00 95.50 82 ASN A C 1
ATOM 625 O O . ASN A 1 82 ? -1.559 2.683 -15.009 1.00 95.50 82 ASN A O 1
ATOM 629 N N . ILE A 1 83 ? -0.157 1.155 -15.850 1.00 95.06 83 ILE A N 1
ATOM 630 C CA . ILE A 1 83 ? -0.606 0.057 -14.983 1.00 95.06 83 ILE A CA 1
ATOM 631 C C . ILE A 1 83 ? -0.192 0.320 -13.537 1.00 95.06 83 ILE A C 1
ATOM 633 O O . ILE A 1 83 ? -1.039 0.283 -12.647 1.00 95.06 83 ILE A O 1
ATOM 637 N N . ALA A 1 84 ? 1.079 0.654 -13.311 1.00 96.00 84 ALA A N 1
ATOM 638 C CA . ALA A 1 84 ? 1.580 1.009 -11.987 1.00 96.00 84 ALA A CA 1
ATOM 639 C C . ALA A 1 84 ? 0.901 2.281 -11.448 1.00 96.00 84 ALA A C 1
ATOM 641 O O . ALA A 1 84 ? 0.457 2.301 -10.302 1.00 96.00 84 ALA A O 1
ATOM 642 N N . PHE A 1 85 ? 0.710 3.299 -12.293 1.00 97.38 85 PHE A N 1
ATOM 643 C CA . PHE A 1 85 ? -0.043 4.507 -11.936 1.00 97.38 85 PHE A CA 1
ATOM 644 C C . PHE A 1 85 ? -1.498 4.207 -11.533 1.00 97.38 85 PHE A C 1
ATOM 646 O O . PHE A 1 85 ? -1.991 4.696 -10.516 1.00 97.38 85 PHE A O 1
ATOM 653 N N . ASN A 1 86 ? -2.203 3.372 -12.299 1.00 97.44 86 ASN A N 1
ATOM 654 C CA . ASN A 1 86 ? -3.582 3.000 -11.988 1.00 97.44 86 ASN A CA 1
ATOM 655 C C . ASN A 1 86 ? -3.675 2.135 -10.726 1.00 97.44 86 ASN A C 1
ATOM 657 O O . ASN A 1 86 ? -4.603 2.316 -9.937 1.00 97.44 86 ASN A O 1
ATOM 661 N N . ALA A 1 87 ? -2.718 1.229 -10.506 1.00 97.94 87 ALA A N 1
ATOM 662 C CA . ALA A 1 87 ? -2.617 0.471 -9.263 1.00 97.94 87 ALA A CA 1
ATOM 663 C C . ALA A 1 87 ? -2.442 1.413 -8.065 1.00 97.94 87 ALA A C 1
ATOM 665 O O . ALA A 1 87 ? -3.169 1.280 -7.083 1.00 97.94 87 ALA A O 1
ATOM 666 N N . ALA A 1 88 ? -1.589 2.430 -8.188 1.00 98.25 88 ALA A N 1
ATOM 667 C CA . ALA A 1 88 ? -1.392 3.425 -7.143 1.00 98.25 88 ALA A CA 1
ATOM 668 C C . ALA A 1 88 ? -2.683 4.179 -6.801 1.00 98.25 88 ALA A C 1
ATOM 670 O O . ALA A 1 88 ? -3.054 4.274 -5.633 1.00 98.25 88 ALA A O 1
ATOM 671 N N . LYS A 1 89 ? -3.444 4.617 -7.811 1.00 98.50 89 LYS A N 1
ATOM 672 C CA . LYS A 1 89 ? -4.756 5.247 -7.585 1.00 98.50 89 LYS A CA 1
ATOM 673 C C . LYS A 1 89 ? -5.746 4.322 -6.875 1.00 98.50 89 LYS A C 1
ATOM 675 O O . LYS A 1 89 ? -6.518 4.780 -6.033 1.00 98.50 89 LYS A O 1
ATOM 680 N N . ARG A 1 90 ? -5.755 3.030 -7.222 1.00 98.62 90 ARG A N 1
ATOM 681 C CA . ARG A 1 90 ? -6.603 2.030 -6.552 1.00 98.62 90 ARG A CA 1
ATOM 682 C C . ARG A 1 90 ? -6.198 1.852 -5.089 1.00 98.62 90 ARG A C 1
ATOM 684 O O . ARG A 1 90 ? -7.080 1.820 -4.237 1.00 98.62 90 ARG A O 1
ATOM 691 N N . ILE A 1 91 ? -4.896 1.799 -4.808 1.00 98.81 91 ILE A N 1
ATOM 692 C CA . ILE A 1 91 ? -4.345 1.708 -3.450 1.00 98.81 91 ILE A CA 1
ATOM 693 C C . ILE A 1 91 ? -4.752 2.924 -2.615 1.00 98.81 91 ILE A C 1
ATOM 695 O O . ILE A 1 91 ? -5.219 2.747 -1.492 1.00 98.81 91 ILE A O 1
ATOM 699 N N . ASP A 1 92 ? -4.645 4.143 -3.151 1.00 98.69 92 ASP A N 1
ATOM 700 C CA . ASP A 1 92 ? -5.042 5.354 -2.420 1.00 98.69 92 ASP A CA 1
ATOM 701 C C . ASP A 1 92 ? -6.538 5.366 -2.124 1.00 98.69 92 ASP A C 1
ATOM 703 O O . ASP A 1 92 ? -6.943 5.596 -0.984 1.00 98.69 92 ASP A O 1
ATOM 707 N N . LYS A 1 93 ? -7.365 5.053 -3.130 1.00 98.81 93 LYS A N 1
ATOM 708 C CA . LYS A 1 93 ? -8.818 4.966 -2.956 1.00 98.81 93 LYS A CA 1
ATOM 709 C C . LYS A 1 93 ? -9.179 3.955 -1.867 1.00 98.81 93 LYS A C 1
ATOM 711 O O . LYS A 1 93 ? -9.923 4.294 -0.949 1.00 98.81 93 LYS A O 1
ATOM 716 N N . ALA A 1 94 ? -8.636 2.742 -1.949 1.00 98.81 94 ALA A N 1
ATOM 717 C CA . ALA A 1 94 ? -8.902 1.690 -0.978 1.00 98.81 94 ALA A CA 1
ATOM 718 C C . ALA A 1 94 ? -8.387 2.066 0.423 1.00 98.81 94 ALA A C 1
ATOM 720 O O . ALA A 1 94 ? -9.073 1.831 1.414 1.00 98.81 94 ALA A O 1
ATOM 721 N N . SER A 1 95 ? -7.239 2.739 0.517 1.00 98.69 95 SER A N 1
ATOM 722 C CA . SER A 1 95 ? -6.699 3.262 1.777 1.00 98.69 95 SER A CA 1
ATOM 723 C C . SER A 1 95 ? -7.625 4.302 2.416 1.00 98.69 95 SER A C 1
ATOM 725 O O . SER A 1 95 ? -7.932 4.208 3.605 1.00 98.69 95 SER A O 1
ATOM 727 N N . SER A 1 96 ? -8.129 5.267 1.638 1.00 98.69 96 SER A N 1
ATOM 728 C CA . SER A 1 96 ? -9.099 6.257 2.124 1.00 98.69 96 SER A CA 1
ATOM 729 C C . SER A 1 96 ? -10.415 5.609 2.562 1.00 98.69 96 SER A C 1
ATOM 731 O O . SER A 1 96 ? -10.956 5.956 3.612 1.00 98.69 96 SER A O 1
ATOM 733 N N . GLU A 1 97 ? -10.923 4.642 1.794 1.00 98.69 97 GLU A N 1
ATOM 734 C CA . GLU A 1 97 ? -12.137 3.894 2.140 1.00 98.69 97 GLU A CA 1
ATOM 735 C C . GLU A 1 97 ? -11.962 3.070 3.417 1.00 98.69 97 GLU A C 1
ATOM 737 O O . GLU A 1 97 ? -12.870 3.037 4.251 1.00 98.69 97 GLU A O 1
ATOM 742 N N . MET A 1 98 ? -10.784 2.472 3.608 1.00 98.69 98 MET A N 1
ATOM 743 C CA . MET A 1 98 ? -10.448 1.722 4.811 1.00 98.69 98 MET A CA 1
ATOM 744 C C . MET A 1 98 ? -10.463 2.613 6.052 1.00 98.69 98 MET A C 1
ATOM 746 O O . MET A 1 98 ? -11.090 2.252 7.047 1.00 98.69 98 MET A O 1
ATOM 750 N N . LEU A 1 99 ? -9.823 3.786 5.993 1.00 98.62 99 LEU A N 1
ATOM 751 C CA . LEU A 1 99 ? -9.813 4.744 7.103 1.00 98.62 99 LEU A CA 1
ATOM 752 C C . LEU A 1 99 ? -11.224 5.251 7.422 1.00 98.62 99 LEU A C 1
ATOM 754 O O . LEU A 1 99 ? -11.635 5.245 8.581 1.00 98.62 99 LEU A O 1
ATOM 758 N N . ALA A 1 100 ? -12.004 5.602 6.396 1.00 98.69 100 ALA A N 1
ATOM 759 C CA . ALA A 1 100 ? -13.380 6.056 6.575 1.00 98.69 100 ALA A CA 1
ATOM 760 C C . ALA A 1 100 ? -14.290 4.970 7.178 1.00 98.69 100 ALA A C 1
ATOM 762 O O . ALA A 1 100 ? -15.170 5.272 7.987 1.00 98.69 100 ALA A O 1
ATOM 763 N N . ALA A 1 101 ? -14.103 3.704 6.792 1.00 98.56 101 ALA A N 1
ATOM 764 C CA . ALA A 1 101 ? -14.815 2.574 7.383 1.00 98.56 101 ALA A CA 1
ATOM 765 C C . ALA A 1 101 ? -14.371 2.323 8.833 1.00 98.56 101 ALA A C 1
ATOM 767 O O . ALA A 1 101 ? -15.216 2.080 9.696 1.00 98.56 101 ALA A O 1
ATOM 768 N N . LEU A 1 102 ? -13.070 2.435 9.117 1.00 97.88 102 LEU A N 1
ATOM 769 C CA . LEU A 1 102 ? -12.502 2.278 10.455 1.00 97.88 102 LEU A CA 1
ATOM 770 C C . LEU A 1 102 ? -13.054 3.325 11.432 1.00 97.88 102 LEU A C 1
ATOM 772 O O . LEU A 1 102 ? -13.489 2.963 12.524 1.00 97.88 102 LEU A O 1
ATOM 776 N N . ASP A 1 103 ? -13.123 4.596 11.026 1.00 97.81 103 ASP A N 1
ATOM 777 C CA . ASP A 1 103 ? -13.677 5.680 11.853 1.00 97.81 103 ASP A CA 1
ATOM 778 C C . ASP A 1 103 ? -15.176 5.478 12.148 1.00 97.81 103 ASP A C 1
ATOM 780 O O . ASP A 1 103 ? -15.669 5.848 13.213 1.00 97.81 103 ASP A O 1
ATOM 784 N N . LYS A 1 104 ? -15.897 4.801 11.245 1.00 98.38 104 LYS A N 1
ATOM 785 C CA . LYS A 1 104 ? -17.301 4.390 11.426 1.00 98.38 104 LYS A CA 1
ATOM 786 C C . LYS A 1 104 ? -17.461 3.058 12.170 1.00 98.38 104 LYS A C 1
ATOM 788 O O . LYS A 1 104 ? -18.581 2.560 12.266 1.00 98.38 104 LYS A O 1
ATOM 793 N N . LYS A 1 105 ? -16.370 2.456 12.661 1.00 97.56 105 LYS A N 1
ATOM 794 C CA . LYS A 1 105 ? -16.337 1.114 13.280 1.00 97.56 105 LYS A CA 1
ATOM 795 C C . LYS A 1 105 ? -16.888 -0.000 12.372 1.00 97.56 105 LYS A C 1
ATOM 797 O O . LYS A 1 105 ? -17.342 -1.039 12.842 1.00 97.56 105 LYS A O 1
ATOM 802 N N . GLN A 1 106 ? -16.841 0.192 11.054 1.00 98.31 106 GLN A N 1
ATOM 803 C CA . GLN A 1 106 ? -17.278 -0.773 10.042 1.00 98.31 106 GLN A CA 1
ATOM 804 C C . GLN A 1 106 ? -16.126 -1.729 9.696 1.00 98.31 106 GLN A C 1
ATOM 806 O O . GLN A 1 106 ? -15.607 -1.713 8.580 1.00 98.31 106 GLN A O 1
ATOM 811 N N . PHE A 1 107 ? -15.693 -2.552 10.656 1.00 96.56 107 PHE A N 1
ATOM 812 C CA . PHE A 1 107 ? -14.452 -3.336 10.546 1.00 96.56 107 PHE A CA 1
ATOM 813 C C . PHE A 1 107 ? -14.430 -4.320 9.370 1.00 96.56 107 PHE A C 1
ATOM 815 O O . PHE A 1 107 ? -13.420 -4.400 8.676 1.00 96.56 107 PHE A O 1
ATOM 822 N N . SER A 1 108 ? -15.543 -4.999 9.071 1.00 97.44 108 SER A N 1
ATOM 823 C CA . SER A 1 108 ? -15.623 -5.887 7.900 1.00 97.44 108 SER A CA 1
ATOM 824 C C . SER A 1 108 ? -15.422 -5.123 6.589 1.00 97.44 108 SER A C 1
ATOM 826 O O . SER A 1 108 ? -14.718 -5.590 5.699 1.00 97.44 108 SER A O 1
ATOM 828 N N . LYS A 1 109 ? -15.972 -3.906 6.489 1.00 98.56 109 LYS A N 1
ATOM 829 C CA . LYS A 1 109 ? -15.784 -3.037 5.321 1.00 98.56 109 LYS A CA 1
ATOM 830 C C . LYS A 1 109 ? -14.350 -2.515 5.232 1.00 98.56 109 LYS A C 1
ATOM 832 O O . LYS A 1 109 ? -13.782 -2.488 4.148 1.00 98.56 109 LYS A O 1
ATOM 837 N N . ALA A 1 110 ? -13.746 -2.156 6.365 1.00 98.56 110 ALA A N 1
ATOM 838 C CA . ALA A 1 110 ? -12.339 -1.772 6.413 1.00 98.56 110 ALA A CA 1
ATOM 839 C C . ALA A 1 110 ? -11.425 -2.928 5.952 1.00 98.56 110 ALA A C 1
ATOM 841 O O . ALA A 1 110 ? -10.513 -2.712 5.159 1.00 98.56 110 ALA A O 1
ATOM 842 N N . SER A 1 111 ? -11.703 -4.165 6.377 1.00 98.19 111 SER A N 1
ATOM 843 C CA . SER A 1 111 ? -10.959 -5.359 5.947 1.00 98.19 111 SER A CA 1
ATOM 844 C C . SER A 1 111 ? -11.150 -5.671 4.454 1.00 98.19 111 SER A C 1
ATOM 846 O O . SER A 1 111 ? -10.204 -6.066 3.767 1.00 98.19 111 SER A O 1
ATOM 848 N N . GLN A 1 112 ? -12.340 -5.414 3.905 1.00 98.69 112 GLN A N 1
ATOM 849 C CA . GLN A 1 112 ? -12.567 -5.506 2.462 1.00 98.69 112 GLN A CA 1
ATOM 850 C C . GLN A 1 112 ? -11.707 -4.492 1.694 1.00 98.69 112 GLN A C 1
ATOM 852 O O . GLN A 1 112 ? -11.048 -4.858 0.726 1.00 98.69 112 GLN A O 1
ATOM 857 N N . SER A 1 113 ? -11.633 -3.242 2.159 1.00 98.75 113 SER A N 1
ATOM 858 C CA . SER A 1 113 ? -10.735 -2.239 1.576 1.00 98.75 113 SER A CA 1
ATOM 859 C C . SER A 1 113 ? -9.258 -2.644 1.660 1.00 98.75 113 SER A C 1
ATOM 861 O O . SER A 1 113 ? -8.521 -2.427 0.703 1.00 98.75 113 SER A O 1
ATOM 863 N N . TYR A 1 114 ? -8.816 -3.293 2.742 1.00 98.69 114 TYR A N 1
ATOM 864 C CA . TYR A 1 114 ? -7.467 -3.870 2.803 1.00 98.69 114 TYR A CA 1
ATOM 865 C C . TYR A 1 114 ? -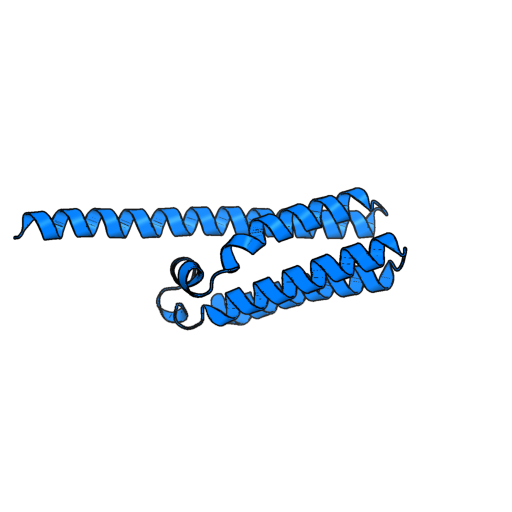7.229 -4.912 1.700 1.00 98.69 114 TYR A C 1
ATOM 867 O O . TYR A 1 114 ? -6.197 -4.886 1.028 1.00 98.69 114 TYR A O 1
ATOM 875 N N . SER A 1 115 ? -8.208 -5.784 1.454 1.00 98.62 115 SER A N 1
ATOM 876 C CA . SER A 1 115 ? -8.130 -6.777 0.375 1.00 98.62 115 SER A CA 1
ATOM 877 C C . SER A 1 115 ? -8.027 -6.119 -1.006 1.00 98.62 115 SER A C 1
ATOM 879 O O . SER A 1 115 ? -7.279 -6.597 -1.856 1.00 98.62 115 SER A O 1
ATOM 881 N N . GLU A 1 116 ? -8.699 -4.984 -1.221 1.00 98.69 116 GLU A N 1
ATOM 882 C CA . GLU A 1 116 ? -8.574 -4.199 -2.457 1.00 98.69 116 GLU A CA 1
ATOM 883 C C . GLU A 1 116 ? -7.173 -3.599 -2.651 1.00 98.69 116 GLU A C 1
ATOM 885 O O . GLU A 1 116 ? -6.677 -3.560 -3.780 1.00 98.69 116 GLU A O 1
ATOM 890 N N . ILE A 1 117 ? -6.496 -3.186 -1.570 1.00 98.75 117 ILE A N 1
ATOM 891 C CA . ILE A 1 117 ? -5.088 -2.756 -1.632 1.00 98.75 117 ILE A CA 1
ATOM 892 C C . ILE A 1 117 ? -4.222 -3.925 -2.118 1.00 98.75 117 ILE A C 1
ATOM 894 O O . ILE A 1 117 ? -3.477 -3.783 -3.087 1.00 98.75 117 ILE A O 1
ATOM 898 N N . VAL A 1 118 ? -4.357 -5.102 -1.496 1.00 98.56 118 VAL A N 1
ATOM 899 C CA . VAL A 1 118 ? -3.593 -6.303 -1.877 1.00 98.56 118 VAL A CA 1
ATOM 900 C C . VAL A 1 118 ? -3.907 -6.729 -3.318 1.00 98.56 118 VAL A C 1
ATOM 902 O O . VAL A 1 118 ? -2.999 -7.084 -4.075 1.00 98.56 118 VAL A O 1
ATOM 905 N N . ASN A 1 119 ? -5.168 -6.638 -3.747 1.00 98.44 119 ASN A N 1
ATOM 906 C CA . ASN A 1 119 ? -5.566 -6.919 -5.126 1.00 98.44 119 ASN A CA 1
ATOM 907 C C . ASN A 1 119 ? -4.911 -5.951 -6.129 1.00 98.44 119 ASN A C 1
ATOM 909 O O . ASN A 1 119 ? -4.434 -6.373 -7.181 1.00 98.44 119 ASN A O 1
ATOM 913 N N . ALA A 1 120 ? -4.833 -4.657 -5.812 1.00 98.31 120 ALA A N 1
ATOM 914 C CA . ALA A 1 120 ? -4.153 -3.687 -6.665 1.00 98.31 120 ALA A CA 1
ATOM 915 C C . ALA A 1 120 ? -2.644 -3.977 -6.782 1.00 98.31 120 ALA A C 1
ATOM 917 O O . ALA A 1 120 ? -2.099 -3.930 -7.889 1.00 98.31 120 ALA A O 1
ATOM 918 N N . CYS A 1 121 ? -1.989 -4.342 -5.674 1.00 97.50 121 CYS A N 1
ATOM 919 C CA . CYS A 1 121 ? -0.582 -4.753 -5.666 1.00 97.50 121 CYS A CA 1
ATOM 920 C C . CYS A 1 121 ? -0.351 -5.993 -6.544 1.00 97.50 121 CYS A C 1
ATOM 922 O O . CYS A 1 121 ? 0.509 -5.990 -7.426 1.00 97.50 121 CYS A O 1
ATOM 924 N N . THR A 1 122 ? -1.145 -7.045 -6.335 1.00 96.81 122 THR A N 1
ATOM 925 C CA . THR A 1 122 ? -1.029 -8.318 -7.068 1.00 96.81 122 THR A CA 1
ATOM 926 C C . THR A 1 122 ? -1.309 -8.153 -8.561 1.00 96.81 122 THR A C 1
ATOM 928 O O . THR A 1 122 ? -0.554 -8.682 -9.370 1.00 96.81 122 THR A O 1
ATOM 931 N N . ALA A 1 123 ? -2.310 -7.357 -8.949 1.00 95.94 123 ALA A N 1
ATOM 932 C CA . ALA A 1 123 ? -2.600 -7.070 -10.354 1.00 95.94 123 ALA A CA 1
ATOM 933 C C . ALA A 1 123 ? -1.438 -6.345 -11.057 1.00 95.94 123 ALA A C 1
ATOM 935 O O . ALA A 1 123 ? -1.076 -6.692 -12.182 1.00 95.94 123 ALA A O 1
ATOM 936 N N . CYS A 1 124 ? -0.814 -5.365 -10.391 1.00 96.00 124 CYS A N 1
ATOM 937 C CA . CYS A 1 124 ? 0.384 -4.708 -10.917 1.00 96.00 124 CYS A CA 1
ATOM 938 C C . CYS A 1 124 ? 1.542 -5.707 -11.065 1.00 96.00 124 CYS A C 1
ATOM 940 O 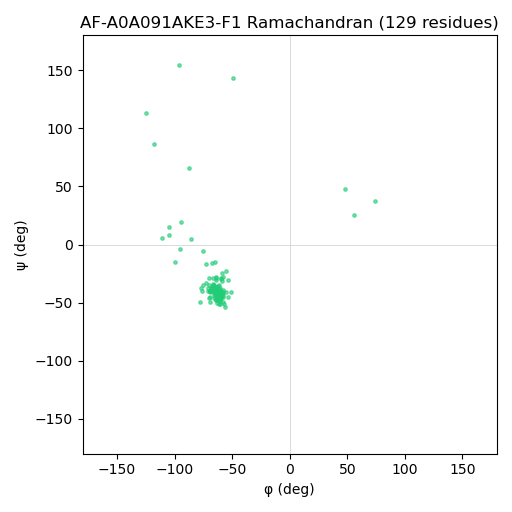O . CYS A 1 124 ? 2.201 -5.752 -12.104 1.00 96.00 124 CYS A O 1
ATOM 942 N N . HIS A 1 125 ? 1.763 -6.550 -10.053 1.00 95.44 125 HIS A N 1
ATOM 943 C CA . HIS A 1 125 ? 2.822 -7.556 -10.072 1.00 95.44 125 HIS A CA 1
ATOM 944 C C . HIS A 1 125 ? 2.617 -8.634 -11.139 1.00 95.44 125 HIS A C 1
ATOM 946 O O . HIS A 1 125 ? 3.591 -8.984 -11.799 1.00 95.44 125 HIS A O 1
ATOM 952 N N . ALA A 1 126 ? 1.393 -9.103 -11.381 1.00 94.88 126 ALA A N 1
ATOM 953 C CA . ALA A 1 126 ? 1.103 -10.041 -12.466 1.00 94.88 126 ALA A CA 1
ATOM 954 C C . ALA A 1 126 ? 1.605 -9.501 -13.811 1.00 94.88 126 ALA A C 1
ATOM 956 O O . ALA A 1 126 ? 2.324 -10.179 -14.539 1.00 94.88 126 ALA A O 1
ATOM 957 N N . VAL A 1 127 ? 1.358 -8.220 -14.096 1.00 91.19 127 VAL A N 1
ATOM 958 C CA . VAL A 1 127 ? 1.800 -7.623 -15.361 1.00 91.19 127 VAL A CA 1
ATOM 959 C C . VAL A 1 127 ? 3.291 -7.279 -15.361 1.00 91.19 127 VAL A C 1
ATOM 961 O O . VAL A 1 127 ? 4.017 -7.630 -16.293 1.00 91.19 127 VAL A O 1
ATOM 964 N N . VAL A 1 128 ? 3.786 -6.594 -14.328 1.00 90.44 128 VAL A N 1
ATOM 965 C CA . VAL A 1 128 ? 5.165 -6.073 -14.291 1.00 90.44 128 VAL A CA 1
ATOM 966 C C . VAL A 1 128 ? 6.177 -7.180 -13.999 1.00 90.44 128 VAL A C 1
ATOM 968 O O . VAL A 1 128 ? 7.222 -7.233 -14.646 1.00 90.44 128 VAL A O 1
ATOM 971 N N . ARG A 1 129 ? 5.863 -8.108 -13.093 1.00 88.31 129 ARG A N 1
ATOM 972 C CA . ARG A 1 129 ? 6.755 -9.198 -12.659 1.00 88.31 129 ARG A CA 1
ATOM 973 C C . ARG A 1 129 ? 6.460 -10.538 -13.334 1.00 88.31 129 ARG A C 1
ATOM 975 O O . ARG A 1 129 ? 7.331 -11.395 -13.298 1.00 88.31 129 ARG A O 1
ATOM 982 N N . GLY A 1 130 ? 5.302 -10.697 -13.980 1.00 84.31 130 GLY A N 1
ATOM 983 C CA . GLY A 1 130 ? 4.935 -11.950 -14.650 1.00 84.31 130 GLY A CA 1
ATOM 984 C C . GLY A 1 130 ? 4.546 -13.060 -13.675 1.00 84.31 130 GLY A C 1
ATOM 985 O O . GLY A 1 130 ? 4.947 -14.200 -13.888 1.00 84.31 130 GLY A O 1
ATOM 986 N N . TRP A 1 131 ? 3.858 -12.706 -12.584 1.00 72.50 131 TRP A N 1
ATOM 987 C CA . TRP A 1 131 ? 3.213 -13.692 -11.709 1.00 72.50 131 TRP A CA 1
ATOM 988 C C . TRP A 1 131 ? 2.074 -14.417 -12.421 1.00 72.50 131 TRP A C 1
ATOM 990 O O . TRP A 1 131 ? 1.413 -13.768 -13.265 1.00 72.50 131 TRP A O 1
#

Foldseek 3Di:
DVVVVVVVVVVVVVLLVVLQVLLVVLVVLLVCLLVLLVCCLVVVNVVSPLVSLVSNLVSLVCLCDLQSQLSNADVVCSVVSVLSNVLSVQLNVLSVQLVVCVVVVVSVSNVVSSVSNVVSVVSSCCVRVVD

Sequence (131 aa):
MKMIKMMALGALLAGAAMANETLVLNMGKMENGLNNVQKGFLYNTPALIKEGVKEIHNANALFHNSEATKKYLPKEKQHMSNIAFNAAKRIDKASSEMLAALDKKQFSKASQSYSEIVNACTACHAVVRGW

Radius of gyration: 17.77 Å; Cα contacts (8 Å, |Δi|>4): 133; chains: 1; bounding box: 52×29×47 Å